Protein AF-A0A968VJR9-F1 (afdb_monomer)

Structure (mmCIF, N/CA/C/O backbone):
data_AF-A0A968VJR9-F1
#
_entry.id   AF-A0A968VJR9-F1
#
loop_
_atom_site.group_PDB
_atom_site.id
_atom_site.type_symbol
_atom_site.label_atom_id
_atom_site.label_alt_id
_atom_site.label_comp_id
_atom_site.label_asym_id
_atom_site.label_entity_id
_atom_site.label_seq_id
_atom_site.pdbx_PDB_ins_code
_atom_site.Cartn_x
_atom_site.Cartn_y
_atom_site.Cartn_z
_atom_site.occupancy
_atom_site.B_iso_or_equiv
_atom_site.auth_seq_id
_atom_site.auth_comp_id
_atom_site.auth_asym_id
_atom_site.auth_atom_id
_atom_site.pdbx_PDB_model_num
ATOM 1 N N . MET A 1 1 ? -16.273 12.955 -3.952 1.00 79.12 1 MET A N 1
ATOM 2 C CA . MET A 1 1 ? -17.060 11.713 -3.783 1.00 79.12 1 MET A CA 1
ATOM 3 C C . MET A 1 1 ? -16.272 10.783 -2.881 1.00 79.12 1 MET A C 1
ATOM 5 O O . MET A 1 1 ? -15.060 10.734 -3.045 1.00 79.12 1 MET A O 1
ATOM 9 N N . SER A 1 2 ? -16.932 10.095 -1.951 1.00 85.19 2 SER A N 1
ATOM 10 C CA . SER A 1 2 ? -16.337 9.073 -1.080 1.00 85.19 2 SER A CA 1
ATOM 11 C C . SER A 1 2 ? -16.863 7.687 -1.459 1.00 85.19 2 SER A C 1
ATOM 13 O O . SER A 1 2 ? -18.006 7.552 -1.894 1.00 85.19 2 SER A O 1
ATOM 15 N N . ILE A 1 3 ? -16.017 6.669 -1.309 1.00 88.88 3 ILE A N 1
ATOM 16 C CA . ILE A 1 3 ? -16.398 5.257 -1.406 1.00 88.88 3 ILE A CA 1
ATOM 17 C C . ILE A 1 3 ? -16.418 4.729 0.027 1.00 88.88 3 ILE A C 1
ATOM 19 O O . ILE A 1 3 ? -15.443 4.914 0.750 1.00 88.88 3 ILE A O 1
ATOM 23 N N . LEU A 1 4 ? -17.527 4.118 0.441 1.00 92.75 4 LEU A N 1
ATOM 24 C CA . LEU A 1 4 ? -17.676 3.515 1.764 1.00 92.75 4 LEU A CA 1
ATOM 25 C C . LEU A 1 4 ? -17.678 1.996 1.614 1.00 92.75 4 LEU A C 1
ATOM 27 O O . LEU A 1 4 ? -18.399 1.457 0.773 1.00 92.75 4 LEU A O 1
ATOM 31 N N . ILE A 1 5 ? -16.867 1.327 2.425 1.00 91.12 5 ILE A N 1
ATOM 32 C CA . ILE A 1 5 ? -16.782 -0.130 2.509 1.00 91.12 5 ILE A CA 1
ATOM 33 C C . ILE A 1 5 ? -17.301 -0.507 3.893 1.00 91.12 5 ILE A C 1
ATOM 35 O O . ILE A 1 5 ? -16.919 0.110 4.880 1.00 91.12 5 ILE A O 1
ATOM 39 N N . SER A 1 6 ? -18.229 -1.459 3.947 1.00 93.69 6 SER A N 1
ATOM 40 C CA . SER A 1 6 ? -18.836 -1.908 5.200 1.00 93.69 6 SER A CA 1
ATOM 41 C C . SER A 1 6 ? -17.894 -2.852 5.951 1.00 93.69 6 SER A C 1
ATOM 43 O O . SER A 1 6 ? -17.234 -3.685 5.325 1.00 93.69 6 SER A O 1
ATOM 45 N N . ASP A 1 7 ? -17.874 -2.749 7.281 1.00 91.88 7 ASP A N 1
ATOM 46 C CA . ASP A 1 7 ? -17.031 -3.573 8.157 1.00 91.88 7 ASP A CA 1
ATOM 47 C C . ASP A 1 7 ? -17.287 -5.076 7.990 1.00 91.88 7 ASP A C 1
ATOM 49 O O . ASP A 1 7 ? -16.356 -5.869 8.106 1.00 91.88 7 ASP A O 1
ATOM 53 N N . ASP A 1 8 ? -18.509 -5.482 7.629 1.00 95.75 8 ASP A N 1
ATOM 54 C CA . ASP A 1 8 ? -18.843 -6.883 7.347 1.00 95.75 8 ASP A CA 1
ATOM 55 C C . ASP A 1 8 ? -17.978 -7.472 6.220 1.00 95.75 8 ASP A C 1
ATOM 57 O O . ASP A 1 8 ? -17.612 -8.646 6.255 1.00 95.75 8 ASP A O 1
ATOM 61 N N . ILE A 1 9 ? -17.603 -6.656 5.226 1.00 95.38 9 ILE A N 1
ATOM 62 C CA . ILE A 1 9 ? -16.714 -7.075 4.135 1.00 95.38 9 ILE A CA 1
ATOM 63 C C . ILE A 1 9 ? -15.284 -7.252 4.646 1.00 95.38 9 ILE A C 1
ATOM 65 O O . ILE A 1 9 ? -14.636 -8.241 4.303 1.00 95.38 9 ILE A O 1
ATOM 69 N N . LEU A 1 10 ? -14.803 -6.324 5.480 1.00 94.25 10 LEU A N 1
ATOM 70 C CA . LEU A 1 10 ? -13.480 -6.411 6.105 1.00 94.25 10 LEU A CA 1
ATOM 71 C C . LEU A 1 10 ? -13.385 -7.651 7.002 1.00 94.25 10 LEU A C 1
ATOM 73 O O . LEU A 1 10 ? -12.430 -8.422 6.909 1.00 94.25 10 LEU A O 1
ATOM 77 N N . GLN A 1 11 ? -14.424 -7.899 7.801 1.00 94.75 11 GLN A N 1
ATOM 78 C CA . GLN A 1 11 ? -14.514 -9.049 8.691 1.00 94.75 11 GLN A CA 1
ATOM 79 C C . GLN A 1 11 ? -14.591 -10.370 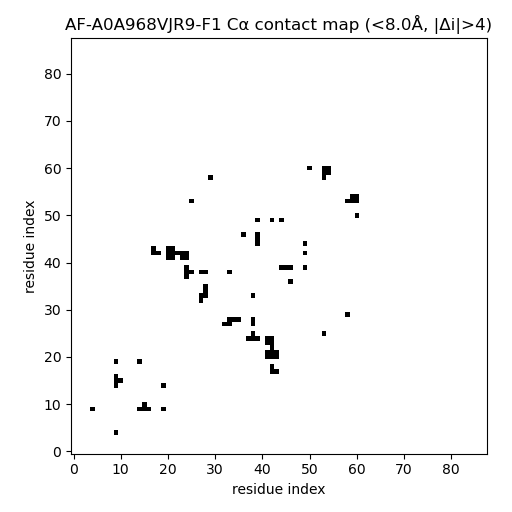7.919 1.00 94.75 11 GLN A C 1
ATOM 81 O O . GLN A 1 11 ? -13.907 -11.328 8.282 1.00 94.75 11 GLN A O 1
ATOM 86 N N . ALA A 1 12 ? -15.378 -10.425 6.839 1.00 95.94 12 ALA A N 1
ATOM 87 C CA . ALA A 1 12 ? -15.460 -11.602 5.977 1.00 95.94 12 ALA A CA 1
ATOM 88 C C . ALA A 1 12 ? -14.127 -11.903 5.273 1.00 95.94 12 ALA A C 1
ATOM 90 O O . ALA A 1 12 ? -13.774 -13.069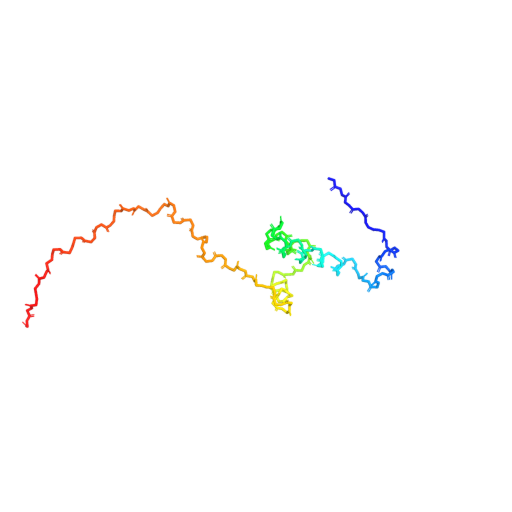 5.107 1.00 95.94 12 ALA A O 1
ATOM 91 N N . ALA A 1 13 ? -13.383 -10.864 4.885 1.00 93.94 13 ALA A N 1
ATOM 92 C CA . ALA A 1 13 ? -12.058 -10.988 4.284 1.00 93.94 13 ALA A CA 1
ATOM 93 C C . ALA A 1 13 ? -10.936 -11.226 5.312 1.00 93.94 13 ALA A C 1
ATOM 95 O O . ALA A 1 13 ? -9.835 -11.591 4.912 1.00 93.94 13 ALA A O 1
ATOM 96 N N . GLN A 1 14 ? -11.213 -11.050 6.610 1.00 95.50 14 GLN A N 1
ATOM 97 C CA . GLN A 1 14 ? -10.228 -11.088 7.698 1.00 95.50 14 GLN A CA 1
ATOM 98 C C . GLN A 1 14 ? -9.074 -10.092 7.506 1.00 95.50 14 GLN A C 1
ATOM 100 O O . GLN A 1 14 ? -7.929 -10.400 7.821 1.00 95.50 14 GLN A O 1
ATOM 105 N N . ILE A 1 15 ? -9.384 -8.896 7.002 1.00 94.88 15 ILE A N 1
ATOM 106 C CA . ILE A 1 15 ? -8.406 -7.823 6.788 1.00 94.88 15 ILE A CA 1
ATOM 107 C C . ILE A 1 15 ? -8.788 -6.589 7.600 1.00 94.88 15 ILE A C 1
ATOM 109 O O . ILE A 1 15 ? -9.971 -6.306 7.799 1.00 94.88 15 ILE A O 1
ATOM 113 N N . SER A 1 16 ? -7.795 -5.825 8.044 1.00 93.06 16 SER A N 1
ATOM 114 C CA . SER A 1 16 ? -8.029 -4.501 8.621 1.00 93.06 16 SER A CA 1
ATOM 115 C C . SER A 1 16 ? -8.314 -3.442 7.546 1.00 93.06 16 SER A C 1
ATOM 117 O O . SER A 1 16 ? -8.002 -3.616 6.366 1.00 93.06 16 SER A O 1
ATOM 119 N N . GLU A 1 17 ? -8.883 -2.303 7.955 1.00 92.62 17 GLU A N 1
ATOM 120 C CA . GLU A 1 17 ? -9.048 -1.134 7.077 1.00 92.62 17 GLU A CA 1
ATOM 121 C C . GLU A 1 17 ? -7.700 -0.690 6.485 1.00 92.62 17 GLU A C 1
ATOM 123 O O . GLU A 1 17 ? -7.603 -0.421 5.287 1.00 92.62 17 GLU A O 1
ATOM 128 N N . THR A 1 18 ? -6.651 -0.659 7.313 1.00 91.62 18 THR A N 1
ATOM 129 C CA . THR A 1 18 ? -5.297 -0.274 6.904 1.00 91.62 18 THR A CA 1
ATOM 130 C C . THR A 1 18 ? -4.726 -1.239 5.868 1.00 91.62 18 THR A C 1
ATOM 132 O O . THR A 1 18 ? -4.206 -0.793 4.848 1.00 91.62 18 THR A O 1
ATOM 135 N N . GLU A 1 19 ? -4.872 -2.552 6.070 1.00 91.69 19 GLU A N 1
ATOM 136 C CA . GLU A 1 19 ? -4.449 -3.551 5.078 1.00 91.69 19 GLU A CA 1
ATOM 137 C C . GLU A 1 19 ? -5.204 -3.381 3.761 1.00 91.69 19 GLU A C 1
ATOM 139 O O . GLU A 1 19 ? -4.592 -3.387 2.695 1.00 91.69 19 GLU A O 1
ATOM 144 N N . LEU A 1 20 ? -6.521 -3.151 3.804 1.00 93.75 20 LEU A N 1
ATOM 145 C CA . LEU A 1 20 ? -7.283 -2.925 2.579 1.00 93.75 20 LEU A CA 1
ATOM 146 C C . LEU A 1 20 ? -6.800 -1.674 1.832 1.00 93.75 20 LEU A C 1
ATOM 148 O O . LEU A 1 20 ? -6.644 -1.701 0.609 1.00 93.75 20 LEU A O 1
ATOM 152 N N . LYS A 1 21 ? -6.549 -0.577 2.550 1.00 93.19 21 LYS A N 1
ATOM 153 C CA . LYS A 1 21 ? -5.998 0.655 1.973 1.00 93.19 21 LYS A CA 1
ATOM 154 C C . LYS A 1 21 ? -4.642 0.413 1.312 1.00 93.19 21 LYS A C 1
ATOM 156 O O . LYS A 1 21 ? -4.433 0.860 0.182 1.00 93.19 21 LYS A O 1
ATOM 161 N N . GLN A 1 22 ? -3.757 -0.335 1.969 1.00 93.38 22 GLN A N 1
ATOM 162 C CA . GLN A 1 22 ? -2.458 -0.728 1.420 1.00 93.38 22 GLN A CA 1
ATOM 163 C C . GLN A 1 22 ? -2.608 -1.571 0.147 1.00 93.38 22 GLN A C 1
ATOM 165 O O . GLN A 1 22 ? -1.987 -1.257 -0.869 1.00 93.38 22 GLN A O 1
ATOM 170 N N . GLU A 1 23 ? -3.479 -2.583 0.148 1.00 93.44 23 GLU A N 1
ATOM 171 C CA . GLU A 1 23 ? -3.736 -3.419 -1.031 1.00 93.44 23 GLU A CA 1
ATOM 172 C C . GLU A 1 23 ? -4.275 -2.595 -2.210 1.00 93.44 23 GLU A C 1
ATOM 174 O O . GLU A 1 23 ? -3.822 -2.749 -3.348 1.00 93.44 23 GLU A O 1
ATOM 179 N N . ILE A 1 24 ? -5.204 -1.666 -1.954 1.00 94.62 24 ILE A N 1
ATOM 180 C CA . ILE A 1 24 ? -5.742 -0.773 -2.988 1.00 94.62 24 ILE A CA 1
ATOM 181 C C . ILE A 1 24 ? -4.648 0.162 -3.515 1.00 94.62 24 ILE A C 1
ATOM 183 O O . ILE A 1 24 ? -4.529 0.337 -4.731 1.00 94.62 24 ILE A O 1
ATOM 187 N N . ALA A 1 25 ? -3.832 0.745 -2.636 1.00 94.38 25 ALA A N 1
ATOM 188 C CA . ALA A 1 25 ? -2.714 1.600 -3.021 1.00 94.38 25 ALA A CA 1
ATOM 189 C C . ALA A 1 25 ? -1.724 0.877 -3.937 1.00 94.38 25 ALA A C 1
ATOM 191 O O . ALA A 1 25 ? -1.383 1.387 -5.010 1.00 94.38 25 ALA A O 1
ATOM 192 N N . ILE A 1 26 ? -1.320 -0.335 -3.557 1.00 92.06 26 ILE A N 1
ATOM 193 C CA . ILE A 1 26 ? -0.412 -1.175 -4.339 1.00 92.06 26 ILE A CA 1
ATOM 194 C C . ILE A 1 26 ? -1.043 -1.528 -5.689 1.00 92.06 26 ILE A C 1
ATOM 196 O O . ILE A 1 26 ? -0.401 -1.362 -6.728 1.00 92.06 26 ILE A O 1
ATOM 200 N N . LEU A 1 27 ? -2.312 -1.944 -5.708 1.00 93.44 27 LEU A N 1
ATOM 201 C CA . LEU A 1 27 ? -3.023 -2.308 -6.934 1.00 93.44 27 LEU A CA 1
ATOM 202 C C . LEU A 1 27 ? -3.132 -1.128 -7.911 1.00 93.44 27 LEU A C 1
ATOM 204 O O . LEU A 1 27 ? -2.948 -1.295 -9.120 1.00 93.44 27 LEU A O 1
ATOM 208 N N . LEU A 1 28 ? -3.431 0.073 -7.412 1.00 93.50 28 LEU A N 1
ATOM 209 C CA . LEU A 1 28 ? -3.528 1.277 -8.239 1.00 93.50 28 LEU A CA 1
ATOM 210 C C . LEU A 1 28 ? -2.157 1.723 -8.764 1.00 93.50 28 LEU A C 1
ATOM 212 O O . LEU A 1 28 ? -2.061 2.130 -9.928 1.00 93.50 28 LEU A O 1
ATOM 216 N N . PHE A 1 29 ? -1.108 1.607 -7.946 1.00 90.62 29 PHE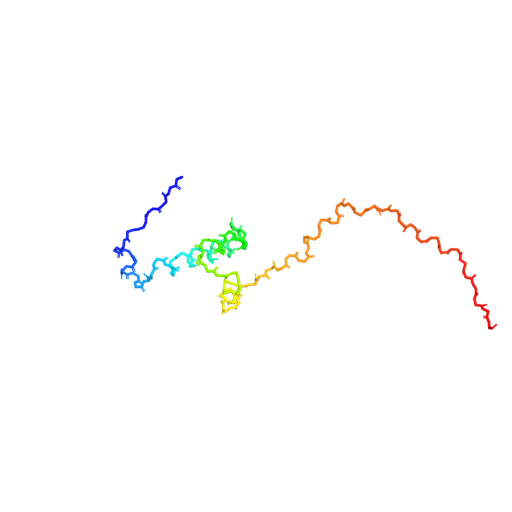 A N 1
ATOM 217 C CA . PHE A 1 29 ? 0.270 1.890 -8.347 1.00 90.62 29 PHE A CA 1
ATOM 218 C C . PH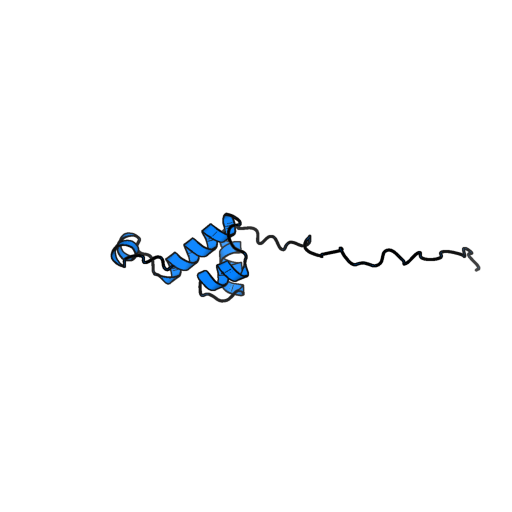E A 1 29 ? 0.757 0.915 -9.427 1.00 90.62 29 PHE A C 1
ATOM 220 O O . PHE A 1 29 ? 1.197 1.348 -10.490 1.00 90.62 29 PHE A O 1
ATOM 227 N N . GLN A 1 30 ? 0.580 -0.396 -9.225 1.00 88.88 30 GLN A N 1
ATOM 228 C CA . GLN A 1 30 ? 0.927 -1.433 -10.209 1.00 88.88 30 GLN A CA 1
ATOM 229 C C . GLN A 1 30 ? 0.242 -1.208 -11.564 1.00 88.88 30 GLN A C 1
ATOM 231 O O . GLN A 1 30 ? 0.824 -1.453 -12.620 1.00 88.88 30 GLN A O 1
ATOM 236 N N . LYS A 1 31 ? -1.001 -0.714 -11.552 1.00 90.88 31 LYS A N 1
ATOM 237 C CA . LYS A 1 31 ? -1.762 -0.388 -12.767 1.00 90.88 31 LYS A CA 1
ATOM 238 C C . LYS A 1 31 ? -1.399 0.969 -13.383 1.00 90.88 31 LYS A C 1
ATOM 240 O O . LYS A 1 31 ? -2.082 1.390 -14.321 1.00 90.88 31 LYS A O 1
ATOM 245 N N . ASN A 1 32 ? -0.368 1.653 -12.877 1.00 89.25 32 ASN A N 1
ATOM 246 C CA . ASN A 1 32 ? 0.046 2.999 -13.283 1.00 89.25 32 ASN A CA 1
ATOM 247 C C . ASN A 1 32 ? -1.120 4.010 -13.272 1.00 89.25 32 ASN A C 1
ATOM 249 O O . ASN A 1 32 ? -1.211 4.882 -14.137 1.00 89.25 32 ASN A O 1
ATOM 253 N N . LYS A 1 33 ? -2.067 3.862 -12.333 1.00 92.44 33 LYS A N 1
ATOM 254 C CA . LYS A 1 33 ? -3.225 4.767 -12.198 1.00 92.44 33 LYS A CA 1
ATOM 255 C C . LYS A 1 33 ? -2.938 5.951 -11.290 1.00 92.44 33 LYS A C 1
ATOM 257 O O . LYS A 1 33 ? -3.502 7.018 -11.509 1.00 92.44 33 LYS A O 1
ATOM 262 N N . ILE A 1 34 ? -2.075 5.749 -10.300 1.00 91.81 34 ILE A N 1
ATOM 263 C CA . ILE A 1 34 ? -1.633 6.769 -9.349 1.00 91.81 34 ILE A CA 1
ATOM 264 C C . ILE A 1 34 ? -0.109 6.722 -9.217 1.00 91.81 34 ILE A C 1
ATOM 266 O O . ILE A 1 34 ? 0.512 5.690 -9.479 1.00 91.81 34 ILE A O 1
ATOM 270 N N . GLY A 1 35 ? 0.493 7.847 -8.832 1.00 89.50 35 GLY A N 1
ATOM 271 C CA . GLY A 1 35 ? 1.935 7.934 -8.587 1.00 89.50 35 GLY A CA 1
ATOM 272 C C . GLY A 1 35 ? 2.350 7.352 -7.232 1.00 89.50 35 GLY A C 1
ATOM 273 O O . GLY A 1 35 ? 1.509 7.091 -6.376 1.00 89.50 35 GLY A O 1
ATOM 274 N N . LEU A 1 36 ? 3.663 7.217 -7.014 1.00 89.06 36 LEU A N 1
ATOM 275 C CA . LEU A 1 36 ? 4.233 6.676 -5.772 1.00 89.06 36 LEU A CA 1
ATOM 276 C C . LEU A 1 36 ? 3.751 7.433 -4.521 1.00 89.06 36 LEU A C 1
ATOM 278 O O . LEU A 1 36 ? 3.304 6.810 -3.567 1.00 89.06 36 LEU A O 1
ATOM 282 N N . THR A 1 37 ? 3.793 8.769 -4.543 1.00 90.38 37 THR A N 1
ATOM 283 C CA . THR A 1 37 ? 3.344 9.611 -3.418 1.00 90.38 37 THR A CA 1
ATOM 284 C C . THR A 1 37 ? 1.857 9.430 -3.124 1.00 90.38 37 THR A C 1
ATOM 286 O O . THR A 1 37 ? 1.487 9.257 -1.974 1.00 90.38 37 THR A O 1
ATOM 289 N N . GLN A 1 38 ? 1.011 9.378 -4.156 1.00 92.38 38 GLN A N 1
ATOM 290 C CA . GLN A 1 38 ? -0.435 9.181 -3.988 1.00 92.38 38 GLN A CA 1
ATOM 291 C C . GLN A 1 38 ? -0.763 7.789 -3.435 1.00 92.38 38 GLN A C 1
ATOM 293 O O . GLN A 1 38 ? -1.681 7.634 -2.637 1.00 92.38 38 GLN A O 1
ATOM 298 N N . ALA A 1 39 ? -0.017 6.768 -3.862 1.00 93.38 39 ALA A N 1
ATOM 299 C CA . ALA A 1 39 ? -0.170 5.418 -3.340 1.00 93.38 39 ALA A CA 1
ATOM 300 C C . ALA A 1 39 ? 0.264 5.339 -1.869 1.00 93.38 39 ALA A C 1
ATOM 302 O O . ALA A 1 39 ? -0.451 4.770 -1.055 1.00 93.38 39 ALA A O 1
ATOM 303 N N . GLN A 1 40 ? 1.378 5.979 -1.512 1.00 93.50 40 GLN A N 1
ATOM 304 C CA . GLN A 1 40 ? 1.841 6.069 -0.129 1.00 93.50 40 GLN A CA 1
ATOM 305 C C . GLN A 1 40 ? 0.837 6.804 0.773 1.00 93.50 40 GLN A C 1
ATOM 307 O O . GLN A 1 40 ? 0.551 6.325 1.866 1.00 93.50 40 GLN A O 1
ATOM 312 N N . GLU A 1 41 ? 0.276 7.928 0.316 1.00 93.50 41 GLU A N 1
ATOM 313 C CA . GLU A 1 41 ? -0.772 8.660 1.041 1.00 93.50 41 GLU A CA 1
ATOM 314 C C . GLU A 1 41 ? -2.012 7.791 1.271 1.00 93.50 41 GLU A C 1
ATOM 316 O O . GLU A 1 41 ? -2.559 7.784 2.370 1.00 93.50 41 GLU A O 1
ATOM 321 N N . LEU A 1 42 ? -2.429 7.021 0.258 1.00 93.31 42 LEU A N 1
ATOM 322 C CA . LEU A 1 42 ? -3.561 6.104 0.375 1.00 93.31 42 LEU A CA 1
ATOM 323 C C . LEU A 1 42 ? -3.271 4.932 1.321 1.00 93.31 42 LEU A C 1
ATOM 325 O O . LEU A 1 42 ? -4.168 4.507 2.036 1.00 93.31 42 LEU A O 1
ATOM 329 N N . ALA A 1 43 ? -2.040 4.421 1.321 1.00 93.19 43 ALA A N 1
ATOM 330 C CA . ALA A 1 43 ? -1.600 3.325 2.180 1.00 93.19 43 ALA A CA 1
ATOM 331 C C . ALA A 1 43 ? -1.423 3.734 3.655 1.00 93.19 43 ALA A C 1
ATOM 333 O O . ALA A 1 43 ? -1.269 2.857 4.500 1.00 93.19 43 ALA A O 1
ATOM 334 N N . GLU A 1 44 ? -1.417 5.040 3.956 1.00 93.25 44 GLU A N 1
ATOM 335 C CA . GLU A 1 44 ? -1.287 5.617 5.305 1.00 93.25 44 GLU A CA 1
ATOM 336 C C . GLU A 1 44 ? -0.043 5.143 6.089 1.00 93.25 44 GLU A C 1
ATOM 338 O O . GLU A 1 44 ? -0.016 5.176 7.318 1.00 93.25 44 GLU A O 1
ATOM 343 N N . ILE A 1 45 ? 1.021 4.750 5.381 1.00 90.81 45 ILE A N 1
ATOM 344 C CA . ILE A 1 45 ? 2.298 4.311 5.967 1.00 90.81 45 ILE A CA 1
ATOM 345 C C . ILE A 1 45 ? 3.465 5.192 5.513 1.00 90.81 45 ILE A C 1
ATOM 347 O O . ILE A 1 45 ? 3.377 5.828 4.460 1.00 90.81 45 ILE A O 1
ATOM 351 N N . PRO A 1 46 ? 4.582 5.250 6.263 1.00 92.00 46 PRO A N 1
ATOM 352 C CA . PRO A 1 46 ? 5.784 5.963 5.847 1.00 92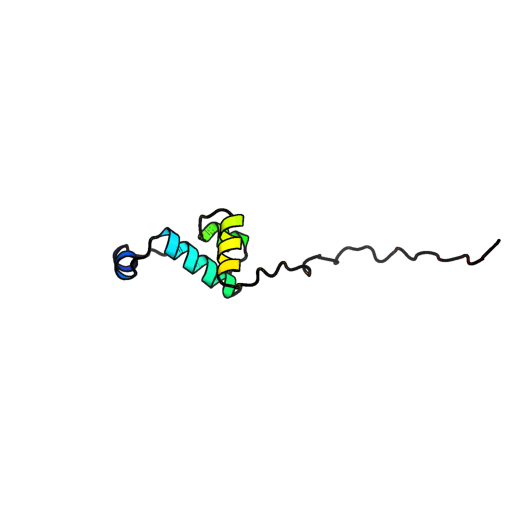.00 46 PRO A CA 1
ATOM 353 C C . PRO A 1 46 ? 6.283 5.529 4.461 1.00 92.00 46 PRO A C 1
ATOM 355 O O . PRO A 1 46 ? 6.265 4.351 4.117 1.00 92.00 46 PRO A O 1
ATOM 358 N N . MET A 1 47 ? 6.819 6.473 3.680 1.00 89.50 47 MET A N 1
ATOM 359 C CA . MET A 1 47 ? 7.328 6.201 2.325 1.00 89.50 47 MET A CA 1
ATOM 360 C C . MET A 1 47 ? 8.348 5.058 2.271 1.00 89.50 47 MET A C 1
ATOM 362 O O . MET A 1 47 ? 8.297 4.243 1.358 1.00 89.50 47 MET A O 1
ATOM 366 N N . VAL A 1 48 ? 9.256 4.976 3.246 1.00 89.88 48 VAL A N 1
ATOM 367 C CA . VAL A 1 48 ? 10.259 3.899 3.299 1.00 89.88 48 VAL A CA 1
ATOM 368 C C . VAL A 1 48 ? 9.593 2.531 3.461 1.00 89.88 48 VAL A C 1
ATOM 370 O O . VAL A 1 48 ? 9.983 1.583 2.789 1.00 89.88 48 VAL A O 1
ATOM 373 N N . GLU A 1 49 ? 8.563 2.442 4.300 1.00 90.50 49 GLU A N 1
ATOM 374 C CA . GLU A 1 49 ? 7.797 1.214 4.526 1.00 90.50 49 GLU A CA 1
ATOM 375 C C . GLU A 1 49 ? 6.994 0.834 3.277 1.00 90.50 49 GLU A C 1
ATOM 377 O O . GLU A 1 49 ? 7.041 -0.307 2.829 1.00 90.50 49 GLU A O 1
ATOM 382 N N . PHE A 1 50 ? 6.372 1.812 2.610 1.00 91.31 50 PHE A N 1
ATOM 383 C CA . PHE A 1 50 ? 5.683 1.575 1.340 1.00 91.31 50 PHE A CA 1
ATOM 384 C C . PHE A 1 50 ? 6.632 1.057 0.249 1.00 91.31 50 PHE A C 1
ATOM 386 O O . PHE A 1 50 ? 6.305 0.133 -0.493 1.00 91.31 50 PHE A O 1
ATOM 393 N N . GLN A 1 51 ? 7.841 1.613 0.159 1.00 88.88 51 GLN A N 1
ATOM 394 C CA . GLN A 1 51 ? 8.860 1.125 -0.769 1.00 88.88 51 GLN A CA 1
ATOM 395 C C . GLN A 1 51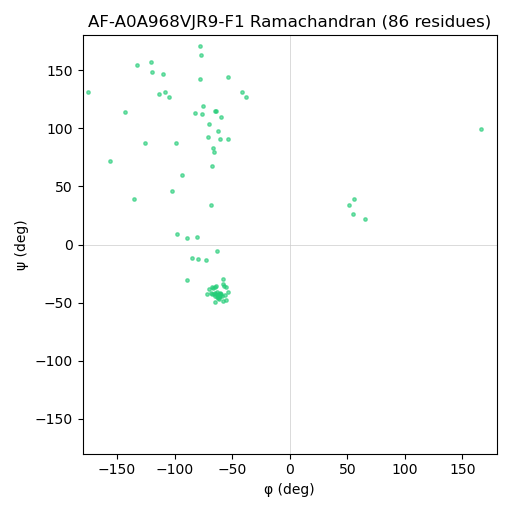 ? 9.321 -0.300 -0.432 1.00 88.88 51 GLN A C 1
ATOM 397 O O . GLN A 1 51 ? 9.560 -1.089 -1.348 1.00 88.88 51 GLN A O 1
ATOM 402 N N . GLN A 1 52 ? 9.425 -0.644 0.855 1.00 89.50 52 GLN A N 1
ATOM 403 C CA . GLN A 1 52 ? 9.730 -2.006 1.298 1.00 89.50 52 GLN A CA 1
ATOM 404 C C . GLN A 1 52 ? 8.612 -2.986 0.931 1.00 89.50 52 GLN A C 1
ATOM 406 O O . GLN A 1 52 ? 8.916 -4.063 0.425 1.00 89.50 52 GLN A O 1
ATOM 411 N N . GLU A 1 53 ? 7.344 -2.602 1.086 1.00 89.50 53 GLU A N 1
ATOM 412 C CA . GLU A 1 53 ? 6.193 -3.413 0.665 1.00 89.50 53 GLU A CA 1
ATOM 413 C C . GLU A 1 53 ? 6.198 -3.682 -0.843 1.00 89.50 53 GLU A C 1
ATOM 415 O O . GLU A 1 53 ? 6.022 -4.819 -1.291 1.00 89.50 53 GLU A O 1
ATOM 420 N N . LEU A 1 54 ? 6.480 -2.654 -1.650 1.00 89.56 54 LEU A N 1
ATOM 421 C CA . LEU A 1 54 ? 6.625 -2.815 -3.096 1.00 89.56 54 LEU A CA 1
ATOM 422 C C . LEU A 1 54 ? 7.784 -3.760 -3.445 1.00 89.56 54 LEU A C 1
ATOM 424 O O . LEU A 1 54 ? 7.616 -4.663 -4.267 1.00 89.56 54 LEU A O 1
ATOM 428 N N . ALA A 1 55 ? 8.939 -3.589 -2.797 1.00 87.19 55 ALA A N 1
ATOM 429 C CA . ALA A 1 55 ? 10.115 -4.426 -3.011 1.00 87.19 55 ALA A CA 1
ATOM 430 C C . ALA A 1 55 ? 9.882 -5.887 -2.592 1.00 87.19 55 ALA A C 1
ATOM 432 O O . ALA A 1 55 ? 10.244 -6.798 -3.337 1.00 87.19 55 ALA A O 1
ATOM 433 N N . SER A 1 56 ? 9.229 -6.113 -1.448 1.00 87.31 56 SER A N 1
ATOM 434 C CA . SER A 1 56 ? 8.851 -7.439 -0.938 1.00 87.31 56 SER A CA 1
ATOM 435 C C . SER A 1 56 ? 7.984 -8.205 -1.943 1.00 87.31 56 SER A C 1
ATOM 437 O O . SER A 1 56 ? 8.140 -9.408 -2.144 1.00 87.31 56 SER A O 1
ATOM 439 N N . ARG A 1 57 ? 7.123 -7.479 -2.664 1.00 85.94 57 ARG A N 1
ATOM 440 C CA . ARG A 1 57 ? 6.218 -8.018 -3.689 1.00 85.94 57 ARG A CA 1
ATOM 441 C C . ARG A 1 57 ? 6.837 -8.066 -5.091 1.00 85.94 57 ARG A C 1
ATOM 443 O O . ARG A 1 57 ? 6.142 -8.388 -6.054 1.00 85.94 57 ARG A O 1
ATOM 450 N N . GLY A 1 58 ? 8.123 -7.731 -5.226 1.00 82.44 58 GLY A N 1
ATOM 451 C CA . GLY A 1 58 ? 8.833 -7.705 -6.506 1.00 82.44 58 GLY A CA 1
ATOM 452 C C . GLY A 1 58 ? 8.310 -6.645 -7.476 1.00 82.44 58 GLY A C 1
ATOM 453 O O . GLY A 1 58 ? 8.488 -6.776 -8.686 1.00 82.44 58 GLY A O 1
ATOM 454 N N . ILE A 1 59 ? 7.641 -5.609 -6.968 1.00 82.50 59 ILE A N 1
ATOM 455 C CA . ILE A 1 59 ? 7.084 -4.533 -7.781 1.00 82.50 59 ILE A CA 1
ATOM 456 C C . ILE A 1 59 ? 8.217 -3.547 -8.059 1.00 82.50 59 ILE A C 1
ATOM 458 O O . ILE A 1 59 ? 8.703 -2.902 -7.126 1.00 82.50 59 ILE A O 1
ATOM 462 N N . PRO A 1 60 ? 8.663 -3.409 -9.320 1.00 73.38 60 PRO A N 1
ATOM 463 C CA . PRO A 1 60 ? 9.736 -2.492 -9.639 1.00 73.38 60 PRO A CA 1
ATOM 464 C C . PRO A 1 60 ? 9.259 -1.068 -9.371 1.00 73.38 60 PRO A C 1
ATOM 466 O O . PRO A 1 60 ? 8.372 -0.546 -10.048 1.00 73.38 60 PRO A O 1
ATOM 469 N N . ILE A 1 61 ? 9.884 -0.421 -8.390 1.00 71.88 61 ILE A N 1
ATOM 470 C CA . ILE A 1 61 ? 9.839 1.028 -8.272 1.00 71.88 61 ILE A CA 1
ATOM 471 C C . ILE A 1 61 ? 10.691 1.517 -9.435 1.00 71.88 61 ILE A C 1
ATOM 473 O O . ILE A 1 61 ? 11.917 1.573 -9.339 1.00 71.88 61 ILE A O 1
ATOM 477 N N . LEU A 1 62 ? 10.053 1.780 -10.574 1.00 64.62 62 LEU A N 1
ATOM 478 C CA . LEU A 1 62 ? 10.689 2.499 -11.666 1.00 64.62 62 LEU A CA 1
ATOM 479 C C . LEU A 1 62 ? 11.056 3.876 -11.111 1.00 64.62 62 LEU A C 1
A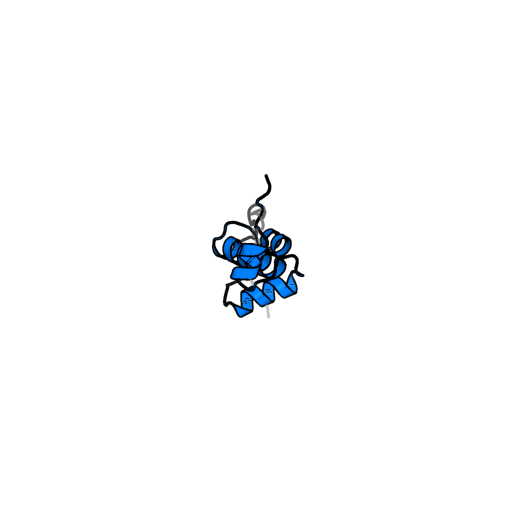TOM 481 O O . LEU A 1 62 ? 10.259 4.812 -11.132 1.00 64.62 62 LEU A O 1
ATOM 485 N N . VAL A 1 63 ? 12.269 3.988 -10.563 1.00 54.19 63 VAL A N 1
ATOM 486 C CA . VAL A 1 63 ? 12.955 5.266 -10.468 1.00 54.19 63 VAL A CA 1
ATOM 487 C C . VAL A 1 63 ? 13.125 5.653 -11.919 1.00 54.19 63 VAL A C 1
ATOM 489 O O . VAL A 1 63 ? 13.966 5.099 -12.623 1.00 54.19 63 VAL A O 1
ATOM 492 N N . ASP A 1 64 ? 12.217 6.495 -12.391 1.00 46.72 64 ASP A N 1
ATOM 493 C CA . ASP A 1 64 ? 12.234 7.030 -13.736 1.00 46.72 64 ASP A CA 1
ATOM 494 C C . ASP A 1 64 ? 13.483 7.914 -13.843 1.00 46.72 64 ASP A C 1
ATOM 496 O O . ASP A 1 64 ? 13.444 9.135 -13.707 1.00 46.72 64 ASP A O 1
ATOM 500 N N . THR A 1 65 ? 14.640 7.280 -14.033 1.00 48.78 65 THR A N 1
ATOM 501 C CA . THR A 1 65 ? 15.908 7.940 -14.347 1.00 48.78 65 THR A CA 1
ATOM 502 C C . THR A 1 65 ? 15.826 8.651 -15.699 1.00 48.78 65 THR A C 1
ATOM 504 O O . THR A 1 65 ? 16.722 9.416 -16.040 1.00 48.78 65 THR A O 1
ATOM 507 N N . ASN A 1 66 ? 14.714 8.482 -16.426 1.00 44.22 66 ASN A N 1
ATOM 508 C CA . ASN A 1 66 ? 14.369 9.198 -17.644 1.00 44.22 66 ASN A CA 1
ATOM 509 C C . ASN A 1 66 ? 13.423 10.386 -17.445 1.00 44.22 66 ASN A C 1
ATOM 511 O O . ASN A 1 66 ? 13.027 11.018 -18.426 1.00 44.22 66 ASN A O 1
ATOM 515 N N . LYS A 1 67 ? 13.145 10.792 -16.203 1.00 47.78 67 LYS A N 1
ATOM 516 C CA . LYS A 1 67 ? 12.528 12.094 -15.930 1.00 47.78 67 LYS A CA 1
ATOM 517 C C . LYS A 1 67 ? 13.536 13.126 -15.435 1.00 47.78 67 LYS A C 1
ATOM 519 O O . LYS A 1 67 ? 13.253 13.905 -14.532 1.00 47.78 67 LYS A O 1
ATOM 524 N N . PHE A 1 68 ? 14.682 13.212 -16.106 1.00 47.56 68 PHE A N 1
ATOM 525 C CA . PHE A 1 68 ? 15.272 14.527 -16.329 1.00 47.56 68 PHE A CA 1
ATOM 526 C C . PHE A 1 68 ? 14.464 15.191 -17.446 1.00 47.56 68 PHE A C 1
ATOM 528 O O . PHE A 1 68 ? 14.540 14.736 -18.589 1.00 47.56 68 PHE A O 1
ATOM 535 N N . PRO A 1 69 ? 13.698 16.268 -17.198 1.00 45.81 69 PRO A N 1
ATOM 536 C CA . PRO A 1 69 ? 13.312 17.139 -18.290 1.00 45.81 69 PRO A CA 1
ATOM 537 C C . PRO A 1 69 ? 14.593 17.816 -18.796 1.00 45.81 69 PRO A C 1
ATOM 539 O O . PRO A 1 69 ? 14.882 18.957 -18.447 1.00 45.81 69 PRO A O 1
ATOM 542 N N . LEU A 1 70 ? 15.356 17.145 -19.665 1.00 52.00 70 LEU A N 1
ATOM 543 C CA . LEU A 1 70 ? 16.430 17.745 -20.469 1.00 52.00 70 LEU A CA 1
ATOM 544 C C . LEU A 1 70 ? 15.842 18.707 -21.520 1.00 52.00 70 LEU A C 1
ATOM 546 O O . LEU A 1 70 ? 16.330 18.805 -22.639 1.00 52.00 70 LEU A O 1
ATOM 550 N N . ARG A 1 71 ? 14.744 19.400 -21.199 1.00 52.09 71 ARG A N 1
ATOM 551 C CA . ARG A 1 71 ? 14.061 20.305 -22.119 1.00 52.09 71 ARG A CA 1
ATOM 552 C C . ARG A 1 71 ? 14.669 21.706 -22.118 1.00 52.09 71 ARG A C 1
ATOM 554 O O . ARG A 1 71 ? 14.382 22.452 -23.040 1.00 52.09 71 ARG A O 1
ATOM 561 N N . ASN A 1 72 ? 15.543 22.031 -21.162 1.00 52.28 72 ASN A N 1
ATOM 562 C CA . ASN A 1 72 ? 16.187 23.346 -21.063 1.00 52.28 72 ASN A CA 1
ATOM 563 C C . ASN A 1 72 ? 17.698 23.262 -20.771 1.00 52.28 72 ASN A C 1
ATOM 565 O O . ASN A 1 72 ? 18.216 24.064 -19.998 1.00 52.28 72 ASN A O 1
ATOM 569 N N . LEU A 1 73 ? 18.427 22.315 -21.369 1.00 53.25 73 LEU A N 1
ATOM 570 C CA . LEU A 1 73 ? 19.866 22.534 -21.532 1.00 53.25 73 LEU A CA 1
ATOM 571 C C . LEU A 1 73 ? 20.036 23.535 -22.678 1.00 53.25 73 LEU A C 1
ATOM 573 O O . LEU A 1 73 ? 19.591 23.232 -23.789 1.00 53.25 73 LEU A O 1
ATOM 577 N N . PRO A 1 74 ? 20.638 24.718 -22.463 1.00 45.44 74 PRO A N 1
ATOM 578 C CA . PRO A 1 74 ? 21.093 25.511 -23.588 1.00 45.44 74 PRO A CA 1
ATOM 579 C C . PRO A 1 74 ? 22.116 24.667 -24.356 1.00 45.44 74 PRO A C 1
ATOM 581 O O . PRO A 1 74 ? 23.220 24.410 -23.877 1.00 45.44 74 PRO A O 1
ATOM 584 N N . LEU A 1 75 ? 21.727 24.212 -25.548 1.00 53.28 75 LEU A N 1
ATOM 585 C CA . LEU A 1 75 ? 22.619 23.680 -26.576 1.00 53.28 75 LEU A CA 1
ATOM 586 C C . LEU A 1 75 ? 23.498 24.825 -27.098 1.00 53.28 75 LEU A C 1
ATOM 588 O O . LEU A 1 75 ? 23.342 25.279 -28.227 1.00 53.28 75 LEU A O 1
ATOM 592 N N . HIS A 1 76 ? 24.384 25.343 -26.255 1.00 60.44 76 HIS A N 1
ATOM 593 C CA . HIS A 1 76 ? 25.508 26.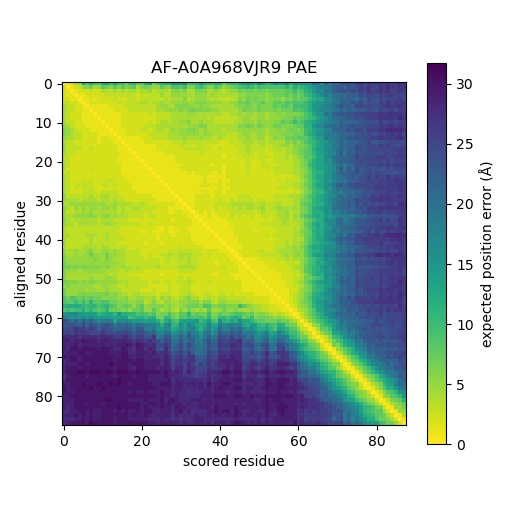149 -26.701 1.00 60.44 76 HIS A CA 1
ATOM 594 C C . HIS A 1 76 ? 26.626 26.116 -25.665 1.00 60.44 76 HIS A C 1
ATOM 596 O O . HIS A 1 76 ? 26.888 27.087 -24.966 1.00 60.44 76 HIS A O 1
ATOM 602 N N . ILE A 1 77 ? 27.291 24.971 -25.574 1.00 50.72 77 ILE A N 1
ATOM 603 C CA . ILE A 1 77 ? 28.711 24.961 -25.250 1.00 50.72 77 ILE A CA 1
ATOM 604 C C . ILE A 1 77 ? 29.340 24.164 -26.386 1.00 50.72 77 ILE A C 1
ATOM 606 O O . ILE A 1 77 ? 29.418 22.941 -26.326 1.00 50.72 77 ILE A O 1
ATOM 610 N N . SER A 1 78 ? 29.693 24.849 -27.473 1.00 44.81 78 SER A N 1
ATOM 611 C CA . SER A 1 78 ? 30.770 24.356 -28.325 1.00 44.81 78 SER A CA 1
ATOM 612 C C . SER A 1 78 ? 32.023 24.401 -27.456 1.00 44.81 78 SER A C 1
ATOM 614 O O . SER A 1 78 ? 32.397 25.500 -27.041 1.00 44.81 78 SER A O 1
ATOM 616 N N . PRO A 1 79 ? 32.667 23.275 -27.110 1.00 46.84 79 PRO A N 1
ATOM 617 C CA . PRO A 1 79 ? 34.053 23.369 -26.721 1.00 46.84 79 PRO A CA 1
ATOM 618 C C . PRO A 1 79 ? 34.812 23.704 -28.005 1.00 46.84 79 PRO A C 1
ATOM 620 O O . PRO A 1 79 ? 34.951 22.878 -28.906 1.00 46.84 79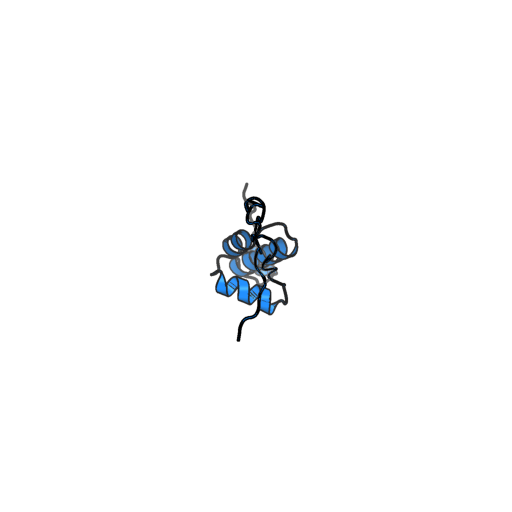 PRO A O 1
ATOM 623 N N . ASP A 1 80 ? 35.196 24.970 -28.101 1.00 45.78 80 ASP A N 1
ATOM 624 C CA . ASP A 1 80 ? 36.287 25.448 -28.934 1.00 45.78 80 ASP A CA 1
ATOM 625 C C . ASP A 1 80 ? 37.522 24.608 -28.563 1.00 45.78 80 ASP A C 1
ATOM 627 O O . ASP A 1 80 ? 38.191 24.847 -27.562 1.00 45.78 80 ASP A O 1
ATOM 631 N N . PHE A 1 81 ? 37.715 23.496 -29.272 1.00 50.78 81 PHE A N 1
ATOM 632 C CA . PHE A 1 81 ? 38.927 22.685 -29.203 1.00 50.78 81 PHE A CA 1
ATOM 633 C C . PHE A 1 81 ? 39.864 23.156 -30.316 1.00 50.78 81 PHE A C 1
ATOM 635 O O . PHE A 1 81 ? 40.239 22.381 -31.193 1.00 50.78 81 PHE A O 1
ATOM 642 N N . ASP A 1 82 ? 40.244 24.430 -30.266 1.00 46.00 82 ASP A N 1
ATOM 643 C CA . ASP A 1 82 ? 41.423 24.937 -30.958 1.00 46.00 82 ASP A CA 1
ATOM 644 C C . ASP A 1 82 ? 42.573 25.028 -29.949 1.00 46.00 82 ASP A C 1
ATOM 646 O O . ASP A 1 82 ? 42.759 26.010 -29.243 1.00 46.00 82 ASP A O 1
ATOM 650 N N . GLU A 1 83 ? 43.289 23.914 -29.809 1.00 45.09 83 GLU A N 1
ATOM 651 C CA . GLU A 1 83 ? 44.725 23.828 -30.102 1.00 45.09 83 GLU A CA 1
ATOM 652 C C . GLU A 1 83 ? 45.299 22.535 -29.506 1.00 45.09 83 GLU A C 1
ATOM 654 O O . GLU A 1 83 ? 45.649 22.401 -28.334 1.00 45.09 83 GLU A O 1
ATOM 659 N N . VAL A 1 84 ? 45.439 21.561 -30.402 1.00 44.97 84 VAL A N 1
ATOM 660 C CA . VAL A 1 84 ? 46.584 20.647 -30.459 1.00 44.97 84 VAL A CA 1
ATOM 661 C C . VAL A 1 84 ? 47.841 21.503 -30.210 1.00 44.97 84 VAL A C 1
ATOM 663 O O . VAL A 1 84 ? 47.997 22.543 -30.840 1.00 44.97 84 VAL A O 1
ATOM 666 N N . THR A 1 85 ? 48.777 21.159 -29.329 1.00 41.25 85 THR A N 1
ATOM 667 C CA . THR A 1 85 ? 49.952 20.377 -29.735 1.00 41.25 85 THR A CA 1
ATOM 668 C C . THR A 1 85 ? 50.815 20.024 -28.522 1.00 41.25 85 THR A C 1
ATOM 670 O O . THR A 1 85 ? 51.179 20.866 -27.708 1.00 41.25 85 THR A O 1
ATOM 673 N N . LEU A 1 86 ? 51.154 18.736 -28.470 1.00 43.88 86 LEU A N 1
ATOM 674 C CA . LEU A 1 86 ? 52.254 18.123 -27.734 1.00 43.88 86 LEU A CA 1
ATOM 675 C C . LEU A 1 86 ? 53.529 18.981 -27.729 1.00 43.88 86 LEU A C 1
ATOM 677 O O . LEU A 1 86 ? 54.083 19.283 -28.782 1.00 43.88 86 LEU A O 1
ATOM 681 N N . GLY A 1 87 ? 54.063 19.249 -26.544 1.00 41.22 87 GLY A N 1
ATOM 682 C CA . GLY A 1 87 ? 55.423 19.737 -26.356 1.00 41.22 87 GLY A CA 1
ATOM 683 C C . GLY A 1 87 ? 55.998 19.114 -25.096 1.00 41.22 87 GLY A C 1
ATOM 684 O O . GLY A 1 87 ? 55.458 19.328 -24.015 1.00 41.22 87 GLY A O 1
ATOM 685 N N . LEU A 1 88 ? 57.023 18.286 -25.294 1.00 41.16 88 LEU A N 1
ATOM 686 C CA . LEU A 1 88 ? 57.930 17.742 -24.281 1.00 41.16 88 LEU A CA 1
ATOM 687 C C . LEU A 1 88 ? 58.491 18.825 -23.351 1.00 41.16 88 LEU A C 1
ATOM 689 O O . LEU A 1 88 ? 58.739 19.946 -23.852 1.00 41.16 88 LEU A O 1
#

pLDDT: mean 77.75, std 20.04, range [41.16, 95.94]

Nearest PDB structures (foldseek):
  1jhg-assembly1_A-2  TM=5.713E-01  e=4.956E+00  Escherichia coli
  1tro-assembly2_G  TM=5.670E-01  e=7.983E+00  Escherichia coli str. K-12 substr. W3110
  5nr6-assembly1_A  TM=4.102E-01  e=4.399E+00  Dictyostelium discoideum
  6fal-assembly1_A  TM=5.094E-01  e=7.521E+00  Escherichia coli

Solvent-accessible surface area (backbone atoms only — not comparable to full-atom values): 5736 Å² total; per-residue (Å²): 139,86,88,86,81,62,66,69,58,33,61,75,68,73,45,53,73,60,55,49,32,33,54,51,18,51,54,36,38,76,68,68,74,44,53,73,68,59,22,27,62,52,30,72,48,58,65,70,58,46,51,47,54,35,52,76,70,68,45,80,78,73,74,62,82,80,69,64,80,78,81,75,67,78,93,72,76,76,79,82,80,84,71,88,75,93,75,134

Secondary structure (DSSP, 8-state):
------HHHHHHHT--HHHHHHHHHHHHHHTTSS-HHHHHHHHTS-HHHHHHHHHHTT------TT---TT---S-------------

Sequence (88 aa):
MSILISDDILQAAQISETELKQEIAILLFQKNKIGLTQAQELAEIPMVEFQQELASRGIPILVDTNKFPLRNLPLHISPDFDEVTLGL

Foldseek 3Di:
DDDDDDVVVCVVVVHDPLRVQLVVLLVCVLVVNDDLVVSCVSSVDDSVVSVVVCVVVVNDPCPVPVPPCPVDDPPDDPPPPPDDDDDD

Mean predicted aligned error: 12.93 Å

Radius of gyration: 24.02 Å; Cα contacts (8 Å, |Δi|>4): 48; chains: 1; bounding box: 77×38×40 Å